Protein AF-A0A2P8MBS1-F1 (afdb_monomer_lite)

Foldseek 3Di:
DPPPQPWWKKFFQDQAWDWDAFPVNPDIDIHHHGDIDTDGPNRVLRCLVPHCCVVVSRMDTPPPVVVCVSVPPPPDVPVPQDLVNLVVLQVDDLVSVCVVLVPHPDLVVLVVNLVSCLVCVVVHDPSSLVVSCVSNVHDSVVSVVSVVVVVVPPPD

Secondary structure (DSSP, 8-state):
------EEEEEE-SSS-EEEE-TTSS-EEEEPTT-EEEEEHHHHHHHHHH-TTTTTTSEEE--HHHHHHHH-S-SS------HHHHHHHHHS-HHHHHHHHHT---HHHHHHHHHHHHHTGGGS-HHHHHHHHHHHT--THHHHHHHHHHTTSS--

pLDDT: mean 75.85, std 15.45, range [35.06, 94.12]

Radius of gyration: 23.68 Å; chains: 1; bounding box: 51×34×67 Å

Structure (mmCIF, N/CA/C/O backbone):
data_AF-A0A2P8MBS1-F1
#
_entry.id   AF-A0A2P8MBS1-F1
#
loop_
_atom_site.group_PDB
_atom_site.id
_atom_site.type_symbol
_atom_site.label_atom_id
_atom_site.label_alt_id
_atom_site.label_comp_id
_atom_site.label_asym_id
_atom_site.label_entity_id
_atom_site.label_seq_id
_atom_site.pdbx_PDB_ins_code
_atom_site.Cartn_x
_atom_site.Cartn_y
_atom_site.Cartn_z
_atom_site.occupancy
_atom_site.B_iso_or_equiv
_atom_site.auth_seq_id
_atom_site.auth_comp_id
_atom_site.auth_asym_id
_atom_site.auth_atom_id
_atom_site.pdbx_PDB_model_num
ATOM 1 N N . MET A 1 1 ? 33.244 -19.657 -18.599 1.00 39.38 1 MET A N 1
ATOM 2 C CA . MET A 1 1 ? 32.118 -19.672 -17.643 1.00 39.38 1 MET A CA 1
ATOM 3 C C . MET A 1 1 ? 30.944 -19.020 -18.346 1.00 39.38 1 MET A C 1
ATOM 5 O O . MET A 1 1 ? 31.062 -17.864 -18.725 1.00 39.38 1 MET A O 1
ATOM 9 N N . ALA A 1 2 ? 29.898 -19.783 -18.667 1.00 37.59 2 ALA A N 1
ATOM 10 C CA . ALA A 1 2 ? 28.723 -19.241 -19.339 1.00 37.59 2 ALA A CA 1
ATOM 11 C C . ALA A 1 2 ? 27.976 -18.364 -18.331 1.00 37.59 2 ALA A C 1
ATOM 13 O O . ALA A 1 2 ? 27.306 -18.884 -17.444 1.00 37.59 2 ALA A O 1
ATOM 14 N N . ASN A 1 3 ? 28.163 -17.048 -18.423 1.00 41.75 3 ASN A N 1
ATOM 15 C CA . ASN A 1 3 ? 27.358 -16.101 -17.674 1.00 41.75 3 ASN A CA 1
ATOM 16 C C . ASN A 1 3 ? 25.963 -16.174 -18.301 1.00 41.75 3 ASN A C 1
ATOM 18 O O . ASN A 1 3 ? 25.720 -15.612 -19.368 1.00 41.75 3 ASN A O 1
ATOM 22 N N . THR A 1 4 ? 25.080 -16.996 -17.737 1.00 49.28 4 THR A N 1
ATOM 23 C CA . THR A 1 4 ? 23.660 -17.008 -18.087 1.00 49.28 4 THR A CA 1
ATOM 24 C C . THR A 1 4 ? 23.106 -15.647 -17.704 1.00 49.28 4 THR A C 1
ATOM 26 O O . THR A 1 4 ? 22.669 -15.451 -16.576 1.00 49.28 4 THR A O 1
ATOM 29 N N . GLU A 1 5 ? 23.200 -14.690 -18.630 1.00 59.28 5 GLU A N 1
ATOM 30 C CA . GLU A 1 5 ? 22.627 -13.357 -18.485 1.00 59.28 5 GLU A CA 1
ATOM 31 C C . GLU A 1 5 ? 21.145 -13.532 -18.151 1.00 59.28 5 GLU A C 1
ATOM 33 O O . GLU A 1 5 ? 20.353 -13.994 -18.983 1.00 59.28 5 GLU A O 1
ATOM 38 N N . LYS A 1 6 ? 20.780 -13.234 -16.902 1.00 69.25 6 LYS A N 1
ATOM 39 C CA . LYS A 1 6 ? 19.407 -13.351 -16.431 1.00 69.25 6 LYS A CA 1
ATOM 40 C C . LYS A 1 6 ? 18.582 -12.322 -17.202 1.00 69.25 6 LYS A C 1
ATOM 42 O O . LYS A 1 6 ? 18.746 -11.115 -17.049 1.00 69.25 6 LYS A O 1
ATOM 47 N N . LYS A 1 7 ? 17.741 -12.814 -18.111 1.00 79.69 7 LYS A N 1
ATOM 48 C CA . LYS A 1 7 ? 16.869 -11.982 -18.941 1.00 79.69 7 LYS A CA 1
ATOM 49 C C . LYS A 1 7 ? 15.576 -11.705 -18.187 1.00 79.69 7 LYS A C 1
ATOM 51 O O . LYS A 1 7 ? 14.778 -12.615 -17.972 1.00 79.69 7 LYS A O 1
ATOM 56 N N . ILE A 1 8 ? 15.361 -10.448 -17.828 1.00 83.31 8 ILE A N 1
ATOM 57 C CA . ILE A 1 8 ? 14.211 -9.986 -17.055 1.00 83.31 8 ILE A CA 1
ATOM 58 C C . ILE A 1 8 ? 13.108 -9.571 -18.021 1.00 83.31 8 ILE A C 1
ATOM 60 O O . ILE A 1 8 ? 13.346 -8.849 -18.988 1.00 83.31 8 ILE A O 1
ATOM 64 N N . LYS A 1 9 ? 11.886 -10.050 -17.789 1.00 85.44 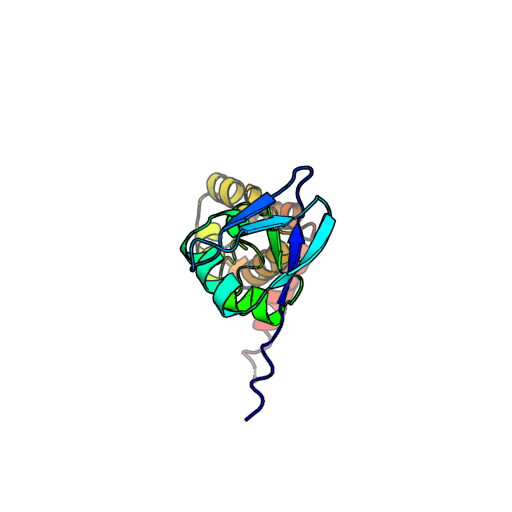9 LYS A N 1
ATOM 65 C CA . LYS A 1 9 ? 10.735 -9.715 -18.631 1.00 85.44 9 LYS A CA 1
ATOM 66 C C . LYS A 1 9 ? 10.098 -8.412 -18.161 1.00 85.44 9 LYS A C 1
ATOM 68 O O . LYS A 1 9 ? 9.726 -8.287 -16.997 1.00 85.44 9 LYS A O 1
ATOM 73 N N . VAL A 1 10 ? 9.918 -7.488 -19.092 1.00 85.31 10 VAL A N 1
ATOM 74 C CA . VAL A 1 10 ? 9.295 -6.182 -18.887 1.00 85.31 10 VAL A CA 1
ATOM 75 C C . VAL A 1 10 ? 8.146 -6.024 -19.874 1.00 85.31 10 VAL A C 1
ATOM 77 O O . VAL A 1 10 ? 8.263 -6.415 -21.031 1.00 85.31 10 VAL A O 1
ATOM 80 N N . LYS A 1 11 ? 7.025 -5.468 -19.430 1.00 85.38 11 LYS A N 1
ATOM 81 C CA . LYS A 1 11 ? 5.827 -5.225 -20.229 1.00 85.38 11 LYS A CA 1
ATOM 82 C C . LYS A 1 11 ? 5.572 -3.727 -20.336 1.00 85.38 11 LYS A C 1
ATOM 84 O O . LYS A 1 11 ? 5.664 -3.024 -19.340 1.00 85.38 11 LYS A O 1
ATOM 89 N N . ASN A 1 12 ? 5.197 -3.238 -21.513 1.00 86.38 12 ASN A N 1
ATOM 90 C CA . ASN A 1 12 ? 4.624 -1.896 -21.617 1.00 86.38 12 ASN A CA 1
ATOM 91 C C . ASN A 1 12 ? 3.147 -1.927 -21.204 1.00 86.38 12 ASN A C 1
ATOM 93 O O . ASN A 1 12 ? 2.328 -2.570 -21.865 1.00 86.38 12 ASN A O 1
ATOM 97 N N . SER A 1 13 ? 2.817 -1.233 -20.117 1.00 81.62 13 SER A N 1
ATOM 98 C CA . SER A 1 13 ? 1.461 -1.184 -19.552 1.00 81.62 13 SER A CA 1
ATOM 99 C C . SER A 1 13 ? 0.674 0.055 -20.003 1.00 81.62 13 SER A C 1
ATOM 101 O O . SER A 1 13 ? -0.487 0.225 -19.633 1.00 81.62 13 SER A O 1
ATOM 103 N N . THR A 1 14 ? 1.264 0.907 -20.846 1.00 78.38 14 THR A N 1
ATOM 104 C CA . THR A 1 14 ? 0.603 2.086 -21.420 1.00 78.38 14 THR A CA 1
ATOM 105 C C . THR A 1 14 ? -0.077 1.789 -22.756 1.00 78.38 14 THR A C 1
ATOM 107 O O . THR A 1 14 ? 0.151 0.759 -23.390 1.00 78.38 14 THR A O 1
ATOM 110 N N . LYS A 1 15 ? -0.912 2.732 -23.211 1.00 80.75 15 LYS A N 1
ATOM 111 C CA . LYS A 1 15 ? -1.552 2.712 -24.538 1.00 80.75 15 LYS A CA 1
ATOM 112 C C . LYS A 1 15 ? -0.661 3.275 -25.653 1.00 80.75 15 LYS A C 1
ATOM 114 O O . LYS A 1 15 ? -1.092 3.297 -26.802 1.00 80.75 15 LYS A O 1
ATOM 119 N N . HIS A 1 16 ? 0.547 3.731 -25.324 1.00 83.06 16 HIS A N 1
ATOM 120 C CA . HIS A 1 16 ? 1.470 4.359 -26.264 1.00 83.06 16 HIS A CA 1
ATOM 121 C C . HIS A 1 16 ? 2.790 3.595 -26.344 1.00 83.06 16 HIS A C 1
ATOM 123 O O . HIS A 1 16 ? 3.147 2.823 -25.459 1.00 83.06 16 HIS A O 1
ATOM 129 N N . ASP A 1 17 ? 3.507 3.809 -27.435 1.00 81.81 17 ASP A N 1
ATOM 130 C CA . ASP A 1 17 ? 4.847 3.281 -27.653 1.00 81.81 17 ASP A CA 1
ATOM 131 C C . ASP A 1 17 ? 5.839 3.909 -26.659 1.00 81.81 17 ASP A C 1
ATOM 133 O O . ASP A 1 17 ? 5.877 5.131 -26.498 1.00 81.81 17 ASP A O 1
ATOM 137 N N . VAL A 1 18 ? 6.638 3.080 -25.981 1.00 82.44 18 VAL A N 1
ATOM 138 C CA . VAL A 1 18 ? 7.663 3.539 -25.032 1.00 82.44 18 VAL A CA 1
ATOM 139 C C . VAL A 1 18 ? 9.042 3.357 -25.653 1.00 82.44 18 VAL A C 1
ATOM 141 O O . VAL A 1 18 ? 9.524 2.235 -25.819 1.00 82.44 18 VAL A O 1
ATOM 144 N N . GLY A 1 19 ? 9.687 4.481 -25.967 1.00 84.56 19 GLY A N 1
ATOM 145 C CA . GLY A 1 19 ? 11.066 4.522 -26.436 1.00 84.56 19 GLY A CA 1
ATOM 146 C C . GLY A 1 19 ? 12.064 4.428 -25.283 1.00 84.56 19 GLY A C 1
ATOM 147 O O . GLY A 1 19 ? 12.023 5.219 -24.346 1.00 84.56 19 GLY A O 1
ATOM 148 N N . ILE A 1 20 ? 12.990 3.484 -25.386 1.00 83.62 20 ILE A N 1
ATOM 149 C CA . ILE A 1 20 ? 14.063 3.213 -24.435 1.00 83.62 20 ILE A CA 1
ATOM 150 C C . ILE A 1 20 ? 15.398 3.469 -25.130 1.00 83.62 20 ILE A C 1
ATOM 152 O O . ILE A 1 20 ? 15.615 3.006 -26.252 1.00 83.62 20 ILE A O 1
ATOM 156 N N . LYS A 1 21 ? 16.306 4.176 -24.455 1.00 82.81 21 LYS A N 1
ATOM 157 C CA . LYS A 1 21 ? 17.716 4.291 -24.844 1.00 82.81 21 LYS A CA 1
ATOM 158 C C . LYS A 1 21 ? 18.574 3.626 -23.776 1.00 82.81 21 LYS A C 1
ATOM 160 O O . LYS A 1 21 ? 18.371 3.888 -22.595 1.00 82.81 21 LYS A O 1
ATOM 165 N N . PHE A 1 22 ? 19.495 2.769 -24.195 1.00 82.62 22 PHE A N 1
ATOM 166 C CA . PHE A 1 22 ? 20.372 2.035 -23.284 1.00 82.62 22 PHE A CA 1
ATOM 167 C C . PHE A 1 22 ? 21.665 2.809 -23.001 1.00 82.62 22 PHE A C 1
ATOM 169 O O . PHE A 1 22 ? 21.953 3.811 -23.657 1.00 82.62 22 PHE A O 1
ATOM 176 N N . LEU A 1 23 ? 22.439 2.327 -22.021 1.00 76.69 23 LEU A N 1
ATOM 177 C CA . LEU A 1 23 ? 23.652 2.975 -21.501 1.00 76.69 23 LEU A CA 1
ATOM 178 C C . LEU A 1 23 ? 24.688 3.310 -22.579 1.00 76.69 23 LEU A C 1
ATOM 180 O O . LEU A 1 23 ? 25.364 4.329 -22.488 1.00 76.69 23 LEU A O 1
ATOM 184 N N . ASP A 1 24 ? 24.804 2.474 -23.609 1.00 75.75 24 ASP A N 1
ATOM 185 C CA . ASP A 1 24 ? 25.752 2.702 -24.702 1.00 75.75 24 ASP A CA 1
ATOM 186 C C . ASP A 1 24 ? 25.369 3.882 -25.610 1.00 75.75 24 ASP A C 1
ATOM 188 O O . ASP A 1 24 ? 26.152 4.263 -26.477 1.00 75.75 24 ASP A O 1
ATOM 192 N N . GLY A 1 25 ? 24.170 4.452 -25.441 1.00 67.44 25 GLY A N 1
ATOM 193 C CA . GLY A 1 25 ? 23.645 5.566 -26.228 1.00 67.44 25 GLY A CA 1
ATOM 194 C C . GLY A 1 25 ? 23.347 5.229 -27.694 1.00 67.44 25 GLY A C 1
ATOM 195 O O . GLY A 1 25 ? 22.782 6.061 -28.404 1.00 67.44 25 GLY A O 1
ATOM 196 N N . ILE A 1 26 ? 23.693 4.021 -28.144 1.00 75.12 26 ILE A N 1
ATOM 197 C CA . ILE A 1 26 ? 23.589 3.557 -29.531 1.00 75.12 26 ILE A CA 1
ATOM 198 C C . ILE A 1 26 ? 22.392 2.619 -29.669 1.00 75.12 26 ILE A C 1
ATOM 200 O O . ILE A 1 26 ? 21.623 2.716 -30.629 1.00 75.12 26 ILE A O 1
ATOM 204 N N . ARG A 1 27 ? 22.194 1.721 -28.699 1.00 79.75 27 ARG A N 1
ATOM 205 C CA . ARG A 1 27 ? 21.031 0.845 -28.667 1.00 79.75 27 ARG A CA 1
ATOM 206 C C . ARG A 1 27 ? 19.821 1.659 -28.222 1.00 79.75 27 ARG A C 1
ATOM 208 O O . ARG A 1 27 ? 19.792 2.285 -27.161 1.00 79.75 27 ARG A O 1
ATOM 215 N N . SER A 1 28 ? 18.779 1.601 -29.038 1.00 81.94 28 SER A N 1
ATOM 216 C CA . SER A 1 28 ? 17.452 2.086 -28.686 1.00 81.94 28 SER A CA 1
ATOM 217 C C . SER A 1 28 ? 16.412 1.050 -29.075 1.00 81.94 28 SER A C 1
ATOM 219 O O . SER A 1 28 ? 16.610 0.250 -29.990 1.00 81.94 28 SER A O 1
ATOM 221 N N . MET A 1 29 ? 15.315 1.031 -28.335 1.00 83.75 29 MET A N 1
ATOM 222 C CA . MET A 1 29 ? 14.227 0.094 -28.548 1.00 83.75 29 ME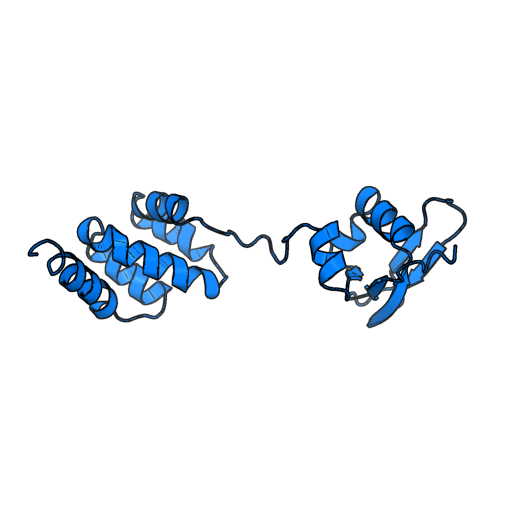T A CA 1
ATOM 223 C C . MET A 1 29 ? 12.909 0.799 -28.307 1.00 83.75 29 MET A C 1
ATOM 225 O O . MET A 1 29 ? 12.784 1.580 -27.373 1.00 83.75 29 MET A O 1
ATOM 229 N N . ASN A 1 30 ? 11.917 0.499 -29.134 1.00 85.00 30 ASN A N 1
ATOM 230 C CA . ASN A 1 30 ? 10.561 0.960 -28.909 1.00 85.00 30 ASN A CA 1
ATOM 231 C C . ASN A 1 30 ? 9.681 -0.232 -28.522 1.00 85.00 30 ASN A C 1
ATOM 233 O O . ASN A 1 30 ? 9.590 -1.208 -29.272 1.00 85.00 30 ASN A O 1
ATOM 237 N N . ILE A 1 31 ? 9.068 -0.170 -27.342 1.00 84.75 31 ILE A N 1
ATOM 238 C CA . ILE A 1 31 ? 8.187 -1.218 -26.832 1.00 84.75 31 ILE A CA 1
ATOM 239 C C . ILE A 1 31 ? 6.743 -0.803 -27.085 1.00 84.75 31 ILE A C 1
ATOM 241 O O . ILE A 1 31 ? 6.257 0.171 -26.511 1.00 84.75 31 ILE A O 1
ATOM 245 N N . LYS A 1 32 ? 6.039 -1.577 -27.910 1.00 85.19 32 LYS A N 1
ATOM 246 C CA . LYS A 1 32 ? 4.618 -1.357 -28.201 1.00 85.19 32 LYS A CA 1
ATOM 247 C C . LYS A 1 32 ? 3.725 -1.644 -26.982 1.00 85.19 32 LYS A C 1
ATOM 249 O O . LYS A 1 32 ? 4.099 -2.470 -26.146 1.00 85.19 32 LYS A O 1
ATOM 254 N N . PRO A 1 33 ? 2.528 -1.041 -26.902 1.00 84.12 33 PRO A N 1
ATOM 255 C CA . PRO A 1 33 ? 1.532 -1.319 -25.868 1.00 84.12 33 PRO A CA 1
ATOM 256 C C . PRO A 1 33 ? 1.284 -2.813 -25.653 1.00 84.12 33 PRO A C 1
ATOM 258 O O . PRO A 1 33 ? 1.100 -3.561 -26.612 1.00 84.12 33 PRO A O 1
ATOM 261 N N . ASN A 1 34 ? 1.238 -3.245 -24.391 1.00 79.75 34 ASN A N 1
ATOM 262 C CA . ASN A 1 34 ? 1.013 -4.629 -23.957 1.00 79.75 34 ASN A CA 1
ATOM 263 C C . ASN A 1 34 ? 2.022 -5.674 -24.459 1.00 79.75 34 ASN A C 1
ATOM 265 O O . ASN A 1 34 ? 1.812 -6.868 -24.237 1.00 79.75 34 ASN A O 1
ATOM 269 N N . VAL A 1 35 ? 3.125 -5.260 -25.084 1.00 83.06 35 VAL A N 1
ATOM 270 C CA . VAL A 1 35 ? 4.184 -6.178 -25.507 1.00 83.06 35 VAL A CA 1
ATOM 271 C C . VAL A 1 35 ? 5.144 -6.435 -24.354 1.00 83.06 35 VAL A C 1
ATOM 273 O O . VAL A 1 35 ? 5.511 -5.524 -23.609 1.00 83.06 35 VAL A O 1
ATOM 276 N N . VAL A 1 36 ? 5.543 -7.699 -24.224 1.00 83.50 36 VAL A N 1
ATOM 277 C CA . VAL A 1 36 ? 6.560 -8.151 -23.276 1.00 83.50 36 VAL A CA 1
ATOM 278 C C . VAL A 1 36 ? 7.892 -8.275 -23.997 1.00 83.50 36 VAL A C 1
ATOM 280 O O . VAL A 1 36 ? 7.985 -8.916 -25.043 1.00 83.50 36 VAL A O 1
ATOM 283 N N . VAL A 1 37 ? 8.926 -7.690 -23.414 1.00 85.62 37 VAL A N 1
ATOM 284 C CA . VAL A 1 37 ? 10.294 -7.710 -23.913 1.00 85.62 37 VAL A CA 1
ATOM 285 C C . VAL A 1 37 ? 11.217 -8.210 -22.814 1.00 85.62 37 VAL A C 1
ATOM 287 O O . VAL A 1 37 ? 10.993 -7.968 -21.631 1.00 85.62 37 VAL A O 1
ATOM 290 N N . SER A 1 38 ? 12.262 -8.929 -23.204 1.00 84.44 38 SER A N 1
ATOM 291 C CA . SER A 1 38 ? 13.312 -9.362 -22.291 1.00 84.44 38 SER A CA 1
ATOM 292 C C . SER A 1 38 ? 14.487 -8.394 -22.330 1.00 84.44 38 SER A C 1
ATOM 294 O O . SER A 1 38 ? 15.090 -8.209 -23.386 1.00 84.44 38 SER A O 1
ATOM 296 N N . LEU A 1 39 ? 14.823 -7.821 -21.179 1.00 82.19 39 LEU A N 1
ATOM 297 C CA . LEU A 1 39 ? 15.977 -6.948 -20.982 1.00 82.19 39 LEU A CA 1
ATOM 298 C C . LEU A 1 39 ? 17.044 -7.653 -20.146 1.00 82.19 39 LEU A C 1
ATOM 300 O O . LEU A 1 39 ? 16.750 -8.604 -19.417 1.00 82.19 39 LEU A O 1
ATOM 304 N N . LYS A 1 40 ? 18.290 -7.200 -20.273 1.00 84.50 40 LYS A N 1
ATOM 305 C CA . LYS A 1 40 ? 19.360 -7.599 -19.359 1.00 84.50 40 LYS A CA 1
ATOM 306 C C . LYS A 1 40 ? 19.218 -6.837 -18.046 1.00 84.50 40 LYS A C 1
ATOM 308 O O . LYS A 1 40 ? 18.651 -5.750 -18.017 1.00 84.50 40 LYS A O 1
ATOM 313 N N . GLU A 1 41 ? 19.762 -7.409 -16.986 1.00 78.62 41 GLU A N 1
ATOM 314 C CA . GLU A 1 41 ? 19.794 -6.793 -15.660 1.00 78.62 41 GLU A CA 1
ATOM 315 C C . GLU A 1 41 ? 20.521 -5.442 -15.662 1.00 78.62 41 GLU A C 1
ATOM 317 O O . GLU A 1 41 ? 19.941 -4.445 -15.259 1.00 78.62 41 GLU A O 1
ATOM 322 N N . GLU A 1 42 ? 21.708 -5.372 -16.270 1.00 78.31 42 GLU A N 1
ATOM 323 C CA . GLU A 1 42 ? 22.482 -4.125 -16.403 1.00 78.31 42 GLU A CA 1
ATOM 324 C C . GLU A 1 42 ? 21.713 -3.025 -17.154 1.00 78.31 42 GLU A C 1
ATOM 326 O O . GLU A 1 42 ? 21.731 -1.852 -16.779 1.00 78.31 42 GLU A O 1
ATOM 331 N N . ASP A 1 43 ? 21.012 -3.417 -18.223 1.00 82.75 43 ASP A N 1
ATOM 332 C CA . ASP A 1 43 ? 20.180 -2.507 -19.006 1.00 82.75 43 ASP A CA 1
ATOM 333 C C . ASP A 1 43 ? 19.004 -1.992 -18.149 1.00 82.75 43 ASP A C 1
ATOM 335 O O . ASP A 1 43 ? 18.599 -0.841 -18.279 1.00 82.75 43 ASP A O 1
ATOM 339 N N . LEU A 1 44 ? 18.463 -2.821 -17.255 1.00 79.44 44 LEU A N 1
ATOM 340 C CA . LEU A 1 44 ? 17.344 -2.481 -16.382 1.00 79.44 44 LEU A CA 1
ATOM 341 C C . LEU A 1 44 ? 17.761 -1.565 -15.221 1.00 79.44 44 LEU A C 1
ATOM 343 O O . LEU A 1 44 ? 17.067 -0.583 -14.960 1.00 79.44 44 LEU A O 1
ATOM 347 N N . ASP A 1 45 ? 18.907 -1.830 -14.593 1.00 78.12 45 ASP A N 1
ATOM 348 C CA . ASP A 1 45 ? 19.478 -0.990 -13.533 1.00 78.12 45 ASP A CA 1
ATOM 349 C C . ASP A 1 45 ? 19.790 0.415 -14.052 1.00 78.12 45 ASP A C 1
ATOM 351 O O . ASP A 1 45 ? 19.433 1.418 -13.429 1.00 78.12 45 ASP A O 1
ATOM 355 N N . TYR A 1 46 ? 20.385 0.497 -15.246 1.00 80.81 46 TYR A N 1
ATOM 356 C CA . TYR A 1 46 ? 20.626 1.771 -15.915 1.00 80.81 46 TYR A CA 1
ATOM 357 C C . TYR A 1 46 ? 19.325 2.537 -16.166 1.00 80.81 46 TYR A C 1
ATOM 359 O O . TYR A 1 46 ? 19.230 3.731 -15.876 1.00 80.81 46 TYR A O 1
ATOM 367 N N . LEU A 1 47 ? 18.307 1.860 -16.700 1.00 78.12 47 LEU A N 1
ATOM 368 C CA . LEU A 1 47 ? 17.031 2.502 -16.991 1.00 78.12 47 LEU A CA 1
ATOM 369 C C . LEU A 1 47 ? 16.306 2.956 -15.727 1.00 78.12 47 LEU A C 1
ATOM 371 O O . LEU A 1 47 ? 15.664 4.000 -15.770 1.00 78.12 47 LEU A O 1
ATOM 375 N N . ASN A 1 48 ? 16.426 2.226 -14.619 1.00 75.56 48 ASN A N 1
ATOM 376 C CA . ASN A 1 48 ? 15.904 2.661 -13.327 1.00 75.56 48 ASN A CA 1
ATOM 377 C C . ASN A 1 48 ? 16.638 3.908 -12.804 1.00 75.56 48 ASN A C 1
ATOM 379 O O . ASN A 1 48 ? 16.007 4.833 -12.302 1.00 75.56 48 ASN A O 1
ATOM 383 N N . ALA A 1 49 ? 17.964 3.966 -12.965 1.00 73.69 49 ALA A N 1
ATOM 384 C CA . ALA A 1 49 ? 18.774 5.096 -12.513 1.00 73.69 49 ALA A CA 1
ATOM 385 C C . ALA A 1 49 ? 18.557 6.373 -13.345 1.00 73.69 49 ALA A C 1
ATOM 387 O O . ALA A 1 49 ? 18.598 7.480 -12.810 1.00 73.69 49 ALA A O 1
ATOM 388 N N . VAL A 1 50 ? 18.351 6.234 -14.657 1.00 70.06 50 VAL A N 1
ATOM 389 C CA . VAL A 1 50 ? 18.315 7.370 -15.597 1.00 70.06 50 VAL A CA 1
ATOM 390 C C . VAL A 1 50 ? 16.895 7.765 -15.998 1.00 70.06 50 VAL A C 1
ATOM 392 O O . VAL A 1 50 ? 16.675 8.886 -16.460 1.00 70.06 50 VAL A O 1
ATOM 395 N N . SER A 1 51 ? 15.912 6.878 -15.836 1.00 68.25 51 SER A N 1
ATOM 396 C CA . SER A 1 51 ? 14.570 7.091 -16.362 1.00 68.25 51 SER A CA 1
ATOM 397 C C . SER A 1 51 ? 13.468 6.822 -15.345 1.00 68.25 51 SER A C 1
ATOM 399 O O . SER A 1 51 ? 13.436 5.816 -14.645 1.00 68.25 51 SER A O 1
ATOM 401 N N . THR A 1 52 ? 12.465 7.697 -15.340 1.00 66.38 52 THR A N 1
ATOM 402 C CA . THR A 1 52 ? 11.249 7.540 -14.536 1.00 66.38 52 THR A CA 1
ATOM 403 C C . THR A 1 52 ? 10.197 6.657 -15.213 1.00 66.38 52 THR A C 1
ATOM 405 O O . THR A 1 52 ? 9.091 6.537 -14.697 1.00 66.38 52 THR A O 1
ATOM 408 N N . ILE A 1 53 ? 10.503 6.006 -16.345 1.00 68.38 53 ILE A N 1
ATOM 409 C CA . ILE A 1 53 ? 9.560 5.129 -17.076 1.00 68.38 53 ILE A CA 1
ATOM 410 C C . ILE A 1 53 ? 9.008 3.986 -16.216 1.00 68.38 53 ILE A C 1
ATOM 412 O O . ILE A 1 53 ? 7.873 3.551 -16.409 1.00 68.38 53 ILE A O 1
ATOM 416 N N . PHE A 1 54 ? 9.796 3.528 -15.249 1.00 64.75 54 PHE A N 1
ATOM 417 C CA . PHE A 1 54 ? 9.431 2.492 -14.293 1.00 64.75 54 PHE A CA 1
ATOM 418 C C . PHE A 1 54 ? 8.614 3.048 -13.114 1.00 64.75 54 PHE A C 1
ATOM 420 O O . PHE A 1 54 ? 7.604 2.461 -12.730 1.00 64.75 54 PHE A O 1
ATOM 427 N N . LEU A 1 55 ? 8.968 4.237 -12.614 1.00 62.44 55 LEU A N 1
ATOM 428 C CA . LEU A 1 55 ? 8.219 4.957 -11.571 1.00 62.44 55 LEU A CA 1
ATOM 429 C C . LEU A 1 55 ? 6.844 5.443 -12.061 1.00 62.44 55 LEU A C 1
ATOM 431 O O . LEU A 1 55 ? 5.856 5.378 -11.335 1.00 62.44 55 LEU A O 1
ATOM 435 N N . GLY A 1 56 ? 6.758 5.877 -13.319 1.00 62.78 56 GLY A N 1
ATOM 436 C CA . GLY A 1 56 ? 5.527 6.327 -13.972 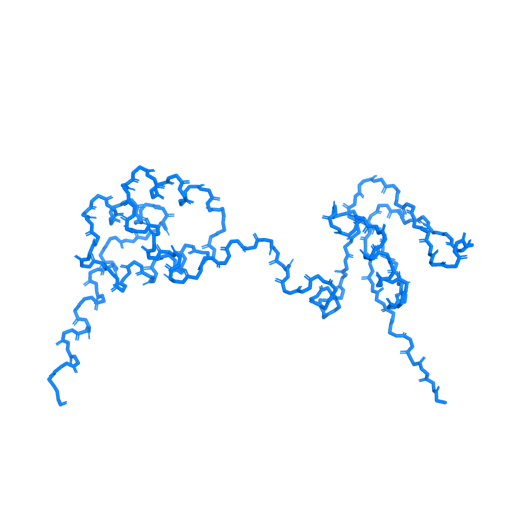1.00 62.78 56 GLY A CA 1
ATOM 437 C C . GLY A 1 56 ? 4.583 5.197 -14.393 1.00 62.78 56 GLY A C 1
ATOM 438 O O . GLY A 1 56 ? 3.578 5.470 -15.044 1.00 62.78 56 GLY A O 1
ATOM 439 N N . LYS A 1 57 ? 4.896 3.936 -14.047 1.00 66.25 57 LYS A N 1
ATOM 440 C CA . LYS A 1 57 ? 4.161 2.723 -14.458 1.00 66.25 57 LYS A CA 1
ATOM 441 C C . LYS A 1 57 ? 4.054 2.547 -15.977 1.00 66.25 57 LYS A C 1
ATOM 443 O O . LYS A 1 57 ? 3.161 1.847 -16.456 1.00 66.25 57 LYS A O 1
ATOM 448 N N . SER A 1 58 ? 4.957 3.163 -16.743 1.00 75.50 58 SER A N 1
ATOM 449 C CA . SER A 1 58 ? 4.949 3.014 -18.196 1.00 75.50 58 SER A CA 1
ATOM 450 C C . SER A 1 58 ? 5.438 1.630 -18.609 1.00 75.50 58 SER A C 1
ATOM 452 O O . SER A 1 58 ? 4.876 0.990 -19.500 1.00 75.50 58 SER A O 1
ATOM 454 N N . LEU A 1 59 ? 6.461 1.147 -17.907 1.00 77.88 59 LEU A N 1
ATOM 455 C CA . LEU A 1 59 ? 6.980 -0.204 -18.028 1.00 77.88 59 LEU A CA 1
ATOM 456 C C . LEU A 1 59 ? 6.820 -0.950 -16.705 1.00 77.88 59 LEU A C 1
ATOM 458 O O . LEU A 1 59 ? 7.099 -0.418 -15.634 1.00 77.88 59 LEU A O 1
ATOM 462 N N . GLU A 1 60 ? 6.393 -2.201 -16.797 1.00 78.31 60 GLU A N 1
ATOM 463 C CA . GLU A 1 60 ? 6.136 -3.087 -15.672 1.00 78.31 60 GLU A CA 1
ATOM 464 C C . GLU A 1 60 ? 7.067 -4.298 -15.729 1.00 78.31 60 GLU A C 1
ATOM 466 O O . GLU A 1 60 ? 7.093 -5.034 -16.714 1.00 78.31 60 GLU A O 1
ATOM 471 N N . ILE A 1 61 ? 7.825 -4.531 -14.660 1.00 81.25 61 ILE A N 1
ATOM 472 C CA . ILE A 1 61 ? 8.654 -5.730 -14.517 1.00 81.25 61 ILE A CA 1
ATOM 473 C C . ILE A 1 61 ? 7.744 -6.905 -14.134 1.00 81.25 61 ILE A C 1
ATOM 475 O O . ILE A 1 61 ? 7.035 -6.844 -13.131 1.00 81.25 61 ILE A O 1
ATOM 479 N N . LEU A 1 62 ? 7.766 -7.976 -14.932 1.00 78.75 62 LEU A N 1
ATOM 480 C CA . LEU A 1 62 ? 6.966 -9.185 -14.690 1.00 78.75 62 LEU A CA 1
ATOM 481 C C . LEU A 1 62 ? 7.648 -10.168 -13.731 1.00 78.75 62 LEU A C 1
ATOM 483 O O . LEU A 1 62 ? 6.979 -11.003 -13.126 1.00 78.75 62 LEU A O 1
ATOM 487 N N . ASP A 1 63 ? 8.973 -10.093 -13.624 1.00 76.38 63 ASP A N 1
ATOM 488 C CA . ASP A 1 63 ? 9.749 -10.886 -12.676 1.00 76.38 63 ASP A CA 1
ATOM 489 C C . ASP A 1 63 ? 9.617 -10.274 -11.274 1.00 76.38 63 ASP A C 1
ATOM 491 O O . ASP A 1 63 ? 10.110 -9.174 -11.019 1.00 76.38 63 ASP A O 1
ATOM 495 N N . LYS A 1 64 ? 8.900 -10.966 -10.382 1.00 65.50 64 LYS A N 1
ATOM 496 C CA . LYS A 1 64 ? 8.606 -10.481 -9.027 1.00 65.50 64 LYS A CA 1
ATOM 497 C C . LYS A 1 64 ? 9.874 -10.299 -8.197 1.00 65.50 64 LYS A C 1
ATOM 499 O O . LYS A 1 64 ? 9.975 -9.305 -7.488 1.00 65.50 64 LYS A O 1
ATOM 504 N N . ASP A 1 65 ? 10.843 -11.201 -8.337 1.00 67.69 65 ASP A N 1
ATOM 505 C CA . ASP A 1 65 ? 12.080 -11.159 -7.554 1.00 67.69 65 ASP A CA 1
ATOM 506 C C . ASP A 1 65 ? 12.888 -9.911 -7.921 1.00 67.69 65 ASP A C 1
ATOM 508 O O . ASP A 1 65 ? 13.330 -9.162 -7.054 1.00 67.69 65 ASP A O 1
ATOM 512 N N . LYS A 1 66 ? 12.999 -9.626 -9.225 1.00 70.00 66 LYS A N 1
ATOM 513 C CA . LYS A 1 66 ? 13.714 -8.441 -9.717 1.00 70.00 66 LYS A CA 1
ATOM 514 C C . LYS A 1 66 ? 12.948 -7.144 -9.522 1.00 70.00 66 LYS A C 1
ATOM 516 O O . LYS A 1 66 ? 13.558 -6.110 -9.276 1.00 70.00 66 LYS A O 1
ATOM 521 N N . LYS A 1 67 ? 11.617 -7.186 -9.580 1.00 64.94 67 LYS A N 1
ATOM 522 C CA . LYS A 1 67 ? 10.778 -6.049 -9.198 1.00 64.94 67 LYS A CA 1
ATOM 523 C C . LYS A 1 67 ? 11.058 -5.645 -7.746 1.00 64.94 67 LYS A C 1
ATOM 525 O O . LYS A 1 67 ? 11.287 -4.469 -7.491 1.00 64.94 67 LYS A O 1
ATOM 530 N N . ASN A 1 68 ? 11.106 -6.607 -6.830 1.00 61.75 68 ASN A N 1
ATOM 531 C CA . ASN A 1 68 ? 11.379 -6.341 -5.419 1.00 61.75 68 ASN A CA 1
ATOM 532 C C . ASN A 1 68 ? 12.826 -5.884 -5.171 1.00 61.75 68 ASN A C 1
ATOM 534 O O . ASN A 1 68 ? 13.081 -5.123 -4.249 1.00 61.75 68 ASN A O 1
ATOM 538 N N . GLU A 1 69 ? 13.782 -6.307 -5.994 1.00 67.62 69 GLU A N 1
ATOM 539 C CA . GLU A 1 69 ? 15.177 -5.865 -5.888 1.00 67.62 69 GLU A CA 1
ATOM 540 C C . GLU A 1 69 ? 15.376 -4.420 -6.379 1.00 67.62 69 GLU A C 1
ATOM 542 O O . GLU A 1 69 ? 16.026 -3.617 -5.716 1.00 67.62 69 GLU A O 1
ATOM 547 N N . ILE A 1 70 ? 14.772 -4.066 -7.518 1.00 63.19 70 ILE A N 1
ATOM 548 C CA . ILE A 1 70 ? 14.969 -2.767 -8.187 1.00 63.19 70 ILE A CA 1
ATOM 549 C C . ILE A 1 70 ? 14.148 -1.659 -7.540 1.00 63.19 70 ILE A C 1
ATOM 551 O O . ILE A 1 70 ? 14.595 -0.515 -7.447 1.00 63.19 70 ILE A O 1
ATOM 555 N N . PHE A 1 71 ? 12.936 -1.987 -7.101 1.00 60.50 71 PHE A N 1
ATOM 556 C CA . PHE A 1 71 ? 12.074 -1.031 -6.428 1.00 60.50 71 PHE A CA 1
ATOM 557 C C . PHE A 1 71 ? 12.180 -1.127 -4.902 1.00 60.50 71 PHE A C 1
ATOM 559 O O . PHE A 1 71 ? 11.561 -0.311 -4.230 1.00 60.50 71 PHE A O 1
ATOM 566 N N . GLY A 1 72 ? 12.931 -2.075 -4.325 1.00 52.31 72 GLY A N 1
ATOM 567 C CA . GLY A 1 72 ? 12.694 -2.508 -2.942 1.00 52.31 72 GLY A CA 1
ATOM 568 C C . GLY A 1 72 ? 11.319 -3.184 -2.832 1.00 52.31 72 GLY A C 1
ATOM 569 O O . GLY A 1 72 ? 10.607 -3.304 -3.832 1.00 52.31 72 GLY A O 1
ATOM 570 N N . ASP A 1 73 ? 10.875 -3.566 -1.635 1.00 42.72 73 ASP A N 1
ATOM 571 C CA . ASP A 1 73 ? 9.483 -3.980 -1.353 1.00 42.72 73 ASP A CA 1
ATOM 572 C C . ASP A 1 73 ? 8.447 -2.842 -1.589 1.00 42.72 73 ASP A C 1
ATOM 574 O O . ASP A 1 73 ? 7.454 -2.707 -0.884 1.00 42.72 73 ASP A O 1
ATOM 578 N N . ASN A 1 74 ? 8.620 -2.010 -2.619 1.00 42.66 74 ASN A N 1
ATOM 579 C CA . ASN A 1 74 ? 7.665 -1.017 -3.093 1.00 42.66 74 ASN A CA 1
ATOM 580 C C . ASN A 1 74 ? 6.635 -1.642 -4.048 1.00 42.66 74 ASN A C 1
ATOM 582 O O . ASN A 1 74 ? 6.233 -1.051 -5.058 1.00 42.66 74 ASN A O 1
ATOM 586 N N . THR A 1 75 ? 6.113 -2.823 -3.709 1.00 44.31 75 THR A N 1
ATOM 587 C CA . THR A 1 75 ? 4.695 -3.052 -3.990 1.00 44.31 75 THR A CA 1
ATOM 588 C C . THR A 1 75 ? 3.916 -2.094 -3.104 1.00 44.31 75 THR A C 1
ATOM 590 O O . THR A 1 75 ? 3.627 -2.395 -1.950 1.00 44.31 75 THR A O 1
ATOM 593 N N . ASN A 1 76 ? 3.591 -0.949 -3.707 1.00 42.97 76 ASN A N 1
ATOM 594 C CA . ASN A 1 76 ? 2.889 0.196 -3.143 1.00 42.97 76 ASN A CA 1
ATOM 595 C C . ASN A 1 76 ? 3.821 1.104 -2.326 1.00 42.97 76 ASN A C 1
ATOM 597 O O . ASN A 1 76 ? 4.574 0.643 -1.477 1.00 42.97 76 ASN A O 1
ATOM 601 N N . GLN A 1 77 ? 3.643 2.420 -2.448 1.00 41.88 77 GLN A N 1
ATOM 602 C CA . GLN A 1 77 ? 3.536 3.203 -1.219 1.00 41.88 77 GLN A CA 1
ATOM 603 C C . GLN A 1 77 ? 2.338 2.623 -0.454 1.00 41.88 77 GLN A C 1
ATOM 605 O O . GLN A 1 77 ? 1.257 3.190 -0.475 1.00 41.88 77 GLN A O 1
ATOM 610 N N . LYS A 1 78 ? 2.506 1.441 0.149 1.00 46.91 78 LYS A N 1
ATOM 611 C CA . LYS A 1 78 ? 1.703 1.037 1.284 1.00 46.91 78 LYS A CA 1
ATOM 612 C C . LYS A 1 78 ? 2.069 2.119 2.278 1.00 46.91 78 LYS A C 1
ATOM 614 O O . LYS A 1 78 ? 3.244 2.219 2.643 1.00 46.91 78 LYS A O 1
ATOM 619 N N . MET A 1 79 ? 1.121 2.951 2.696 1.00 49.00 79 MET A N 1
ATOM 620 C CA . MET A 1 79 ? 1.257 3.555 4.016 1.00 49.00 79 MET A CA 1
ATOM 621 C C . MET A 1 79 ? 1.272 2.372 4.978 1.00 49.00 79 MET A C 1
ATOM 623 O O . MET A 1 79 ? 0.246 1.966 5.500 1.00 49.00 79 MET A O 1
ATOM 627 N N . SER A 1 80 ? 2.422 1.720 5.134 1.00 57.09 80 SER A N 1
ATOM 628 C CA . SER A 1 80 ? 2.586 0.634 6.076 1.00 57.09 80 SER A CA 1
ATOM 629 C C . SER A 1 80 ? 2.659 1.308 7.431 1.00 57.09 80 SER A C 1
ATOM 631 O O . SER A 1 80 ? 3.737 1.491 7.981 1.00 57.09 80 SER A O 1
ATOM 633 N N . LEU A 1 81 ? 1.503 1.766 7.910 1.00 70.31 81 LEU A N 1
ATOM 634 C CA . LEU A 1 81 ? 1.355 2.345 9.224 1.00 70.31 81 LEU A CA 1
ATOM 635 C C . LEU A 1 81 ? 1.721 1.244 10.202 1.00 70.31 81 LEU A C 1
ATOM 637 O O . LEU A 1 81 ? 1.016 0.242 10.350 1.00 70.31 81 LEU A O 1
ATOM 641 N N . SER A 1 82 ? 2.873 1.412 10.832 1.00 81.19 82 SER A N 1
ATOM 642 C CA . SER A 1 82 ? 3.271 0.560 11.935 1.00 81.19 82 SER A CA 1
ATOM 643 C C . SER A 1 82 ? 2.243 0.695 13.067 1.00 81.19 82 SER A C 1
ATOM 645 O O . SER A 1 82 ? 1.628 1.756 13.222 1.00 81.19 82 SER A O 1
ATOM 647 N N . PRO A 1 83 ? 2.078 -0.322 13.930 1.00 80.75 83 PRO A N 1
ATOM 648 C CA . PRO A 1 83 ? 1.210 -0.213 15.105 1.00 80.75 83 PRO A CA 1
ATOM 649 C C . PRO A 1 83 ? 1.517 1.021 15.971 1.00 80.75 83 PRO A C 1
ATOM 651 O O . PRO A 1 83 ? 0.622 1.597 16.583 1.00 80.75 83 PRO A O 1
ATOM 654 N N . VAL A 1 84 ? 2.776 1.475 15.988 1.00 81.38 84 VAL A N 1
ATOM 655 C CA . VAL A 1 84 ? 3.200 2.696 16.691 1.00 81.38 84 VAL A CA 1
ATOM 656 C C . VAL A 1 84 ? 2.593 3.954 16.063 1.00 81.38 84 VAL A C 1
ATOM 658 O O . VAL A 1 84 ? 2.145 4.843 16.783 1.00 81.38 84 VAL A O 1
ATOM 661 N N . GLU A 1 85 ? 2.557 4.050 14.736 1.00 84.62 85 GLU A N 1
ATOM 662 C CA . GLU A 1 85 ? 1.948 5.184 14.029 1.00 84.62 85 GLU A CA 1
ATOM 663 C C . GLU A 1 85 ? 0.424 5.169 14.146 1.00 84.62 85 GLU A C 1
ATOM 665 O O . GLU A 1 85 ? -0.181 6.215 14.371 1.00 84.62 85 GLU A O 1
ATOM 670 N N . ILE A 1 86 ? -0.193 3.986 14.102 1.00 89.62 86 ILE A N 1
ATOM 671 C CA . ILE A 1 86 ? -1.636 3.825 14.322 1.00 89.62 86 ILE A CA 1
ATOM 672 C C . ILE A 1 86 ? -2.022 4.289 15.734 1.00 89.62 86 ILE A C 1
ATOM 674 O O . ILE A 1 86 ? -2.992 5.028 15.894 1.00 89.62 86 ILE A O 1
ATOM 678 N N . LYS A 1 87 ? -1.233 3.939 16.760 1.00 90.25 87 LYS A N 1
ATOM 679 C CA . LYS A 1 87 ? -1.450 4.429 18.134 1.00 90.25 87 LYS A CA 1
ATOM 680 C C . LYS A 1 87 ? -1.375 5.955 18.210 1.00 90.25 87 LYS A C 1
ATOM 682 O O . LYS A 1 87 ? -2.252 6.571 18.804 1.00 90.25 87 LYS A O 1
ATOM 687 N N . LYS A 1 88 ? -0.414 6.580 17.519 1.00 90.62 88 LYS A N 1
ATOM 688 C CA . LYS A 1 88 ? -0.346 8.050 17.429 1.00 90.62 88 LYS A CA 1
ATOM 689 C C . LYS A 1 88 ? -1.594 8.653 16.782 1.00 90.62 88 LYS A C 1
ATOM 691 O O . LYS A 1 88 ? -2.056 9.687 17.245 1.00 90.62 88 LYS A O 1
ATOM 696 N N . ILE A 1 89 ? -2.147 8.019 15.744 1.00 90.94 89 ILE A N 1
ATOM 697 C CA . ILE A 1 89 ? -3.413 8.442 15.117 1.00 90.94 89 ILE A CA 1
ATOM 698 C C . ILE A 1 89 ? -4.568 8.341 16.124 1.00 90.94 89 ILE A C 1
ATOM 700 O O . ILE A 1 89 ? -5.406 9.239 16.207 1.00 90.94 89 ILE A O 1
ATOM 704 N N . PHE A 1 90 ? -4.595 7.286 16.939 1.00 93.25 90 PHE A N 1
ATOM 705 C CA . PHE A 1 90 ? -5.606 7.111 17.981 1.00 93.25 90 PHE A CA 1
ATOM 706 C C . PHE A 1 90 ? -5.505 8.124 19.120 1.00 93.25 90 PHE A C 1
ATOM 708 O O . PHE A 1 90 ? -6.539 8.444 19.708 1.00 93.25 90 PHE A O 1
ATOM 715 N N . ASP A 1 91 ? -4.327 8.680 19.393 1.00 92.06 91 ASP A N 1
ATOM 716 C CA . ASP A 1 91 ? -4.147 9.744 20.388 1.00 92.06 91 ASP A CA 1
ATOM 717 C C . ASP A 1 91 ? -4.664 11.112 19.904 1.00 92.06 91 ASP A C 1
ATOM 719 O O . ASP A 1 91 ? -4.929 12.002 20.715 1.00 92.06 91 ASP A O 1
ATOM 723 N N . MET A 1 92 ? -4.878 11.291 18.595 1.00 92.88 92 MET A N 1
ATOM 724 C CA . MET A 1 92 ? -5.373 12.550 18.027 1.00 92.88 92 MET A CA 1
ATOM 725 C C . MET A 1 92 ? -6.837 12.839 18.395 1.00 92.88 92 MET A C 1
ATOM 727 O O . MET A 1 92 ? -7.572 11.999 18.936 1.00 92.88 92 MET A O 1
ATOM 731 N N . SER A 1 93 ? -7.309 14.047 18.067 1.00 94.12 93 SER A N 1
ATOM 732 C CA . SER A 1 93 ? -8.737 14.364 18.144 1.00 94.12 93 SER A CA 1
ATOM 733 C C . SER A 1 93 ? -9.543 13.450 17.208 1.00 94.12 93 SER A C 1
ATOM 735 O O . SER A 1 93 ? -9.025 12.949 16.213 1.00 94.12 93 SER A O 1
ATOM 737 N N . LEU A 1 94 ? -10.833 13.227 17.492 1.00 91.94 94 LEU A N 1
ATOM 738 C CA . LEU A 1 94 ? -11.674 12.390 16.622 1.00 91.94 94 LEU A CA 1
ATOM 739 C C . LEU A 1 94 ? -11.709 12.921 15.179 1.00 91.94 94 LEU A C 1
ATOM 741 O O . LEU A 1 94 ? -11.755 12.130 14.245 1.00 91.94 94 LEU A O 1
ATOM 745 N N . THR A 1 95 ? -11.700 14.240 14.996 1.00 93.12 95 THR A N 1
ATOM 746 C CA . THR A 1 95 ? -11.734 14.866 13.669 1.00 93.12 95 THR A CA 1
ATOM 747 C C . THR A 1 95 ? -10.455 14.586 12.888 1.00 93.12 95 THR A C 1
ATOM 749 O O . THR A 1 95 ? -10.529 14.191 11.727 1.00 93.12 95 THR A O 1
ATOM 752 N N . ASP A 1 96 ? -9.298 14.730 13.533 1.00 92.06 96 ASP A N 1
ATOM 753 C CA . ASP A 1 96 ? -8.000 14.482 12.897 1.00 92.06 96 ASP A CA 1
ATOM 754 C C . ASP A 1 96 ? -7.802 12.991 12.621 1.00 92.06 96 ASP A C 1
ATOM 756 O O . ASP A 1 96 ? -7.394 12.613 11.529 1.00 92.06 96 ASP A O 1
ATOM 760 N N . MET A 1 97 ? -8.213 12.135 13.562 1.00 93.75 97 MET A N 1
ATOM 761 C CA . MET A 1 97 ? -8.194 10.683 13.397 1.00 93.75 97 MET A CA 1
ATOM 762 C C . MET A 1 97 ? -8.997 10.250 12.165 1.00 93.75 97 MET A C 1
ATOM 764 O O . MET A 1 97 ? -8.513 9.457 11.368 1.00 93.75 97 MET A O 1
ATOM 768 N N . LYS A 1 98 ? -10.210 10.790 11.977 1.00 92.31 98 LYS A N 1
ATOM 769 C CA . LYS A 1 98 ? -11.018 10.512 10.779 1.00 92.31 98 LYS A CA 1
ATOM 770 C C . LYS A 1 98 ? -10.313 10.958 9.509 1.00 92.31 98 LYS A C 1
ATOM 772 O O . LYS A 1 98 ? -10.283 10.212 8.547 1.00 92.31 98 LYS A O 1
ATOM 777 N N . LYS A 1 99 ? -9.726 12.154 9.518 1.00 90.38 99 LYS A N 1
ATOM 778 C CA . LYS A 1 99 ? -9.020 12.698 8.358 1.00 90.38 99 LYS A CA 1
ATOM 779 C C . LYS A 1 99 ? -7.838 11.817 7.946 1.00 90.38 99 LYS A C 1
ATOM 781 O O . LYS A 1 99 ? -7.668 11.570 6.758 1.00 90.38 99 LYS A O 1
ATOM 786 N N . GLU A 1 100 ? -7.050 11.342 8.908 1.00 88.06 100 GLU A N 1
ATOM 787 C CA . GLU A 1 100 ? -5.927 10.438 8.639 1.00 88.06 100 GLU A CA 1
ATOM 788 C C . GLU A 1 100 ? -6.410 9.068 8.151 1.00 88.06 100 GLU A C 1
ATOM 790 O O . GLU A 1 100 ? -5.893 8.552 7.164 1.00 88.06 100 GLU A O 1
ATOM 795 N N . LEU A 1 101 ? -7.438 8.498 8.789 1.00 88.62 101 LEU A N 1
ATOM 796 C CA . LEU A 1 101 ? -7.956 7.176 8.431 1.00 88.62 101 LEU A CA 1
ATOM 797 C C . LEU A 1 101 ? -8.726 7.174 7.102 1.00 88.62 101 LEU A C 1
ATOM 799 O O . LEU A 1 101 ? -8.570 6.240 6.324 1.00 88.62 101 LEU A O 1
ATOM 803 N N . ASP A 1 102 ? -9.485 8.222 6.780 1.00 86.62 102 ASP A N 1
ATOM 804 C CA . ASP A 1 102 ? -10.212 8.346 5.507 1.00 86.62 102 ASP A CA 1
ATOM 805 C C . ASP A 1 102 ? -9.259 8.462 4.296 1.00 86.62 102 ASP A C 1
ATOM 807 O O . ASP A 1 102 ? -9.654 8.152 3.171 1.00 86.62 102 ASP A O 1
ATOM 811 N N . ASN A 1 103 ? -7.996 8.858 4.509 1.00 82.56 103 ASN A N 1
ATOM 812 C CA . ASN A 1 103 ? -6.960 8.835 3.468 1.00 82.56 103 ASN A CA 1
ATOM 813 C C . ASN A 1 103 ? -6.417 7.419 3.193 1.00 82.56 103 ASN A C 1
ATOM 815 O O . ASN A 1 103 ? -5.732 7.211 2.188 1.00 82.56 103 ASN A O 1
ATOM 819 N N . ILE A 1 104 ? -6.712 6.441 4.056 1.00 83.31 104 ILE A N 1
ATOM 820 C CA . ILE A 1 104 ? -6.263 5.056 3.908 1.00 83.31 104 ILE A CA 1
ATOM 821 C C . ILE A 1 104 ? -7.232 4.315 2.990 1.00 83.31 104 ILE A C 1
ATOM 823 O O . ILE A 1 104 ? -8.375 4.026 3.342 1.00 83.31 104 ILE A O 1
ATOM 827 N N . THR A 1 105 ? -6.747 3.976 1.797 1.00 72.81 105 THR A N 1
ATOM 828 C CA . THR A 1 105 ? -7.542 3.288 0.767 1.00 72.81 105 THR A CA 1
ATOM 829 C C . THR A 1 105 ? -7.321 1.775 0.743 1.00 72.81 105 THR A C 1
ATOM 831 O O . THR A 1 105 ? -8.073 1.058 0.086 1.00 72.81 105 THR A O 1
ATOM 834 N N . GLU A 1 106 ? -6.320 1.266 1.466 1.00 77.38 106 GLU A N 1
ATOM 835 C CA . GLU A 1 106 ? -5.973 -0.154 1.457 1.00 77.38 106 GLU A CA 1
ATOM 836 C C . GLU A 1 106 ? -6.752 -0.947 2.516 1.00 77.38 106 GLU A C 1
ATOM 838 O O . GLU A 1 106 ? -6.541 -0.795 3.720 1.00 77.38 106 GLU A O 1
ATOM 843 N N . ASP A 1 107 ? -7.608 -1.871 2.069 1.00 75.38 107 ASP A N 1
ATOM 844 C CA . ASP A 1 107 ? -8.400 -2.729 2.963 1.00 75.38 107 ASP A CA 1
ATOM 845 C C . ASP A 1 107 ? -7.538 -3.623 3.872 1.00 75.38 107 ASP A C 1
ATOM 847 O O . ASP A 1 107 ? -7.946 -3.953 4.984 1.00 75.38 107 ASP A O 1
ATOM 851 N N . GLU A 1 108 ? -6.322 -3.979 3.448 1.00 71.38 108 GLU A N 1
ATOM 852 C CA . GLU A 1 108 ? -5.385 -4.761 4.266 1.00 71.38 108 GLU A CA 1
ATOM 853 C C . GLU A 1 108 ? -4.961 -4.013 5.540 1.00 71.38 108 GLU A C 1
ATOM 855 O O . GLU A 1 108 ? -4.776 -4.635 6.585 1.00 71.38 108 GLU A O 1
ATOM 860 N N . LEU A 1 109 ? -4.864 -2.678 5.496 1.00 82.50 109 LEU A N 1
ATOM 861 C CA . LEU A 1 109 ? -4.491 -1.877 6.665 1.00 82.50 109 LEU A CA 1
ATOM 862 C C . LEU A 1 109 ? -5.618 -1.791 7.689 1.00 82.50 109 LEU A C 1
ATOM 864 O O . LEU A 1 109 ? -5.342 -1.645 8.878 1.00 82.50 109 LEU A O 1
ATOM 868 N N . LYS A 1 110 ? -6.878 -1.965 7.269 1.00 86.56 110 LYS A N 1
ATOM 869 C CA . LYS A 1 110 ? -8.022 -2.021 8.192 1.00 86.56 110 LYS A CA 1
ATOM 870 C C . LYS A 1 110 ? -7.881 -3.167 9.192 1.00 86.56 110 LYS A C 1
ATOM 872 O O . LYS A 1 110 ? -8.302 -3.019 10.334 1.00 86.56 110 LYS A O 1
ATOM 877 N N . PHE A 1 111 ? -7.243 -4.278 8.808 1.00 84.12 111 PHE A N 1
ATOM 878 C CA . PHE A 1 111 ? -6.938 -5.370 9.737 1.00 84.12 111 PHE A CA 1
ATOM 879 C C . PHE A 1 111 ? -5.948 -4.931 10.818 1.00 84.12 111 PHE A C 1
ATOM 881 O O . PHE A 1 111 ? -6.230 -5.111 11.999 1.00 84.12 111 PHE A O 1
ATOM 888 N N . THR A 1 112 ? -4.832 -4.310 10.432 1.00 85.94 112 THR A N 1
ATOM 889 C CA . THR A 1 112 ? -3.806 -3.827 11.371 1.00 85.94 112 THR A CA 1
ATOM 890 C C . THR A 1 112 ? -4.341 -2.720 12.279 1.00 85.94 112 THR A C 1
ATOM 892 O O . THR A 1 112 ? -4.067 -2.712 13.479 1.00 85.94 112 THR A O 1
ATOM 895 N N . ILE A 1 113 ? -5.145 -1.804 11.731 1.00 89.81 113 ILE A N 1
ATOM 896 C CA . ILE A 1 113 ? -5.822 -0.739 12.484 1.00 89.81 113 ILE A CA 1
ATOM 897 C C . ILE A 1 113 ? -6.770 -1.346 13.514 1.00 89.81 113 ILE A C 1
ATOM 899 O O . ILE A 1 113 ? -6.751 -0.942 14.675 1.00 89.81 113 ILE A O 1
ATOM 903 N N . TRP A 1 114 ? -7.560 -2.344 13.112 1.00 90.94 114 TRP A N 1
ATOM 904 C CA . TRP A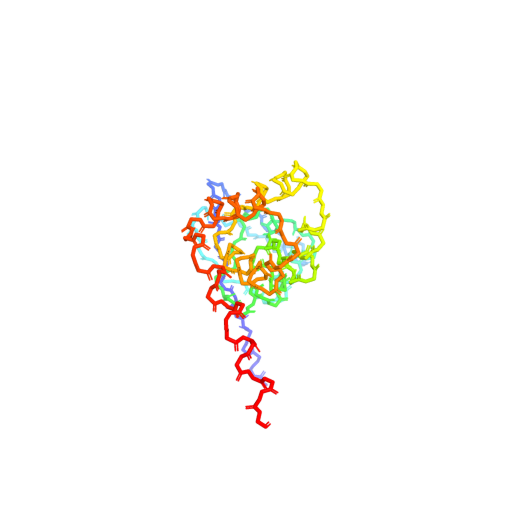 1 114 ? -8.474 -3.034 14.014 1.00 90.94 114 TRP A CA 1
ATOM 905 C C . TRP A 1 114 ? -7.749 -3.780 15.133 1.00 90.94 114 TRP A C 1
ATOM 907 O O . TRP A 1 114 ? -8.147 -3.686 16.290 1.00 90.94 114 TRP A O 1
ATOM 917 N N . ASP A 1 115 ? -6.676 -4.496 14.807 1.00 87.75 115 ASP A N 1
ATOM 918 C CA . ASP A 1 115 ? -5.903 -5.249 15.794 1.00 87.75 115 ASP A CA 1
ATOM 919 C C . ASP A 1 115 ? -5.215 -4.314 16.795 1.00 87.75 115 ASP A C 1
ATOM 921 O O . ASP A 1 115 ? -5.330 -4.484 18.007 1.00 87.75 115 ASP A O 1
ATOM 925 N N . THR A 1 116 ? -4.636 -3.218 16.300 1.00 89.00 116 THR A N 1
ATOM 926 C CA . THR A 1 116 ? -4.070 -2.169 17.157 1.00 89.00 116 THR A CA 1
ATOM 927 C C . THR A 1 116 ? -5.144 -1.543 18.051 1.00 89.00 116 THR A C 1
ATOM 929 O O . THR A 1 116 ? -4.885 -1.263 19.220 1.00 89.00 116 THR A O 1
ATOM 932 N N . ALA A 1 117 ? -6.363 -1.339 17.538 1.00 90.31 117 ALA A N 1
ATOM 933 C CA . ALA A 1 117 ? -7.473 -0.800 18.322 1.00 90.31 117 ALA A CA 1
ATOM 934 C C . ALA A 1 117 ? -7.894 -1.741 19.458 1.00 90.31 117 ALA A C 1
ATOM 936 O O . ALA A 1 117 ? -8.257 -1.253 20.525 1.00 90.31 117 ALA A O 1
ATOM 937 N N . LYS A 1 118 ? -7.797 -3.067 19.273 1.00 87.81 118 LYS A N 1
ATOM 938 C CA . LYS A 1 118 ? -8.033 -4.048 20.347 1.00 87.81 118 LYS A CA 1
ATOM 939 C C . LYS A 1 118 ? -7.021 -3.915 21.477 1.00 87.81 118 LYS A C 1
ATOM 941 O O . LYS A 1 118 ? -7.402 -4.044 22.635 1.00 87.81 118 LYS A O 1
ATOM 946 N N . GLU A 1 119 ? -5.755 -3.652 21.157 1.00 86.75 119 GLU A N 1
ATOM 947 C CA . GLU A 1 119 ? -4.704 -3.498 22.172 1.00 86.75 119 GLU A CA 1
ATOM 948 C C . GLU A 1 119 ? -4.901 -2.264 23.057 1.00 86.75 119 GLU A C 1
ATOM 950 O O . GLU A 1 119 ? -4.486 -2.270 24.212 1.00 86.75 119 GLU A O 1
ATOM 955 N N . VAL A 1 120 ? -5.498 -1.195 22.520 1.00 87.50 120 VAL A N 1
ATOM 956 C CA . VAL A 1 120 ? -5.636 0.093 23.222 1.00 87.50 120 VAL A CA 1
ATOM 957 C C . VAL A 1 120 ? -7.086 0.506 23.453 1.00 87.50 120 VAL A C 1
ATOM 959 O O . VAL A 1 120 ? -7.349 1.673 23.734 1.00 87.50 120 VAL A O 1
ATOM 962 N N . VAL A 1 121 ? -8.031 -0.434 23.352 1.00 86.50 121 VAL A N 1
ATOM 963 C CA . VAL A 1 121 ? -9.477 -0.166 23.431 1.00 86.50 121 VAL A CA 1
ATOM 964 C C . VAL A 1 121 ? -9.868 0.595 24.700 1.00 86.50 121 VAL A C 1
ATOM 966 O O . VAL A 1 121 ? -10.728 1.468 24.647 1.00 86.50 121 VAL A O 1
ATOM 969 N N . GLU A 1 122 ? -9.182 0.337 25.815 1.00 85.06 122 GLU A N 1
ATOM 970 C CA . GLU A 1 122 ? -9.411 0.993 27.110 1.00 85.06 122 GLU A CA 1
ATOM 971 C C . GLU A 1 122 ? -9.108 2.500 27.084 1.00 85.06 122 GLU A C 1
ATOM 973 O O . GLU A 1 122 ? -9.710 3.269 27.830 1.00 85.06 122 GLU A O 1
ATOM 978 N N . ASN A 1 123 ? -8.225 2.933 26.180 1.00 84.94 123 ASN A N 1
ATOM 979 C CA . ASN A 1 123 ? -7.852 4.334 25.984 1.00 84.94 123 ASN A CA 1
ATOM 980 C C . ASN A 1 123 ? -8.687 5.017 24.887 1.00 84.94 123 ASN A C 1
ATOM 982 O O . ASN A 1 123 ? -8.565 6.225 24.660 1.00 84.94 123 ASN A O 1
ATOM 986 N N . LEU A 1 124 ? -9.539 4.265 24.183 1.00 88.50 124 LEU A N 1
ATOM 987 C CA . LEU A 1 124 ? -10.392 4.794 23.127 1.00 88.50 124 LEU A CA 1
ATOM 988 C C . LEU A 1 124 ? -11.742 5.242 23.689 1.00 88.50 124 LEU A C 1
ATOM 990 O O . LEU A 1 124 ? -12.416 4.542 24.438 1.00 88.50 124 LEU A O 1
ATOM 994 N N . THR A 1 12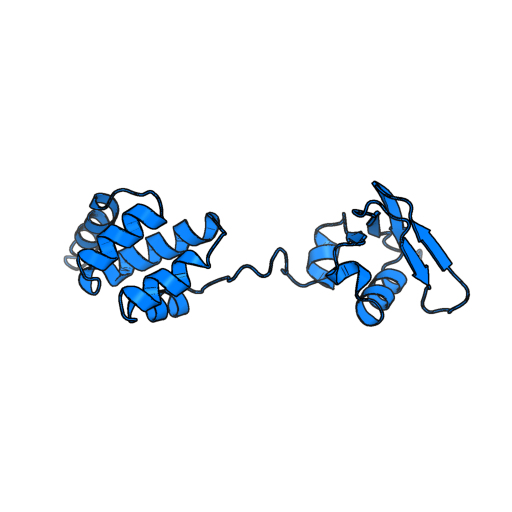5 ? -12.199 6.416 23.258 1.00 90.88 125 THR A N 1
ATOM 995 C CA . THR A 1 125 ? -13.553 6.877 23.582 1.00 90.88 125 THR A CA 1
ATOM 996 C C . THR A 1 125 ? -14.599 6.103 22.775 1.00 90.88 125 THR A C 1
ATOM 998 O O . THR A 1 125 ? -14.344 5.683 21.644 1.00 90.88 125 THR A O 1
ATOM 1001 N N . ALA A 1 126 ? -15.825 5.991 23.297 1.00 88.62 126 ALA A N 1
ATOM 1002 C CA . ALA A 1 126 ? -16.931 5.307 22.612 1.00 88.62 126 ALA A CA 1
ATOM 1003 C C . ALA A 1 126 ? -17.179 5.832 21.180 1.00 88.62 126 ALA A C 1
ATOM 1005 O O . ALA A 1 126 ? -17.483 5.065 20.267 1.00 88.62 126 ALA A O 1
ATOM 1006 N N . SER A 1 127 ? -16.991 7.137 20.956 1.00 90.69 127 SER A N 1
ATOM 1007 C CA . SER A 1 127 ? -17.113 7.753 19.630 1.00 90.69 127 SER A CA 1
ATOM 1008 C C . SER A 1 127 ? -16.025 7.294 18.652 1.00 90.69 127 SER A C 1
ATOM 1010 O O . SER A 1 127 ? -16.316 7.112 17.470 1.00 90.69 127 SER A O 1
ATOM 1012 N N . LYS A 1 128 ? -14.786 7.092 19.127 1.00 92.81 128 LYS A N 1
ATOM 1013 C CA . LYS A 1 128 ? -13.679 6.554 18.317 1.00 92.81 128 LYS A CA 1
ATOM 1014 C C . LYS A 1 128 ? -13.914 5.081 17.992 1.00 92.81 128 LYS A C 1
ATOM 1016 O O . LYS A 1 128 ? -13.828 4.706 16.828 1.00 92.81 128 LYS A O 1
ATOM 1021 N N . ILE A 1 129 ? -14.314 4.290 18.987 1.00 91.31 129 ILE A N 1
ATOM 1022 C CA . ILE A 1 129 ? -14.677 2.871 18.834 1.00 91.31 129 ILE A CA 1
ATOM 1023 C C . ILE A 1 129 ? -15.762 2.697 17.764 1.00 91.31 129 ILE A C 1
ATOM 1025 O O . ILE A 1 129 ? -15.601 1.915 16.827 1.00 91.31 129 ILE A O 1
ATOM 1029 N N . LYS A 1 130 ? -16.843 3.484 17.850 1.00 91.62 130 LYS A N 1
ATOM 1030 C CA . LYS A 1 130 ? -17.936 3.443 16.872 1.00 91.62 130 LYS A CA 1
ATOM 1031 C C . LYS A 1 130 ? -17.460 3.782 15.459 1.00 91.62 130 LYS A C 1
ATOM 1033 O O . LYS A 1 130 ? -17.880 3.136 14.508 1.00 91.62 130 LYS A O 1
ATOM 1038 N N . TYR A 1 131 ? -16.594 4.785 15.310 1.00 93.50 131 TYR A N 1
ATOM 1039 C CA . TYR A 1 131 ? -16.050 5.127 13.997 1.00 93.50 131 TYR A CA 1
ATOM 1040 C C . TYR A 1 131 ? -15.149 4.019 13.441 1.00 93.50 131 TYR A C 1
ATOM 1042 O O . TYR A 1 131 ? -15.307 3.662 12.279 1.00 93.50 131 TYR A O 1
ATOM 1050 N N . LEU A 1 132 ? -14.254 3.444 14.251 1.00 92.06 132 LEU A N 1
ATOM 1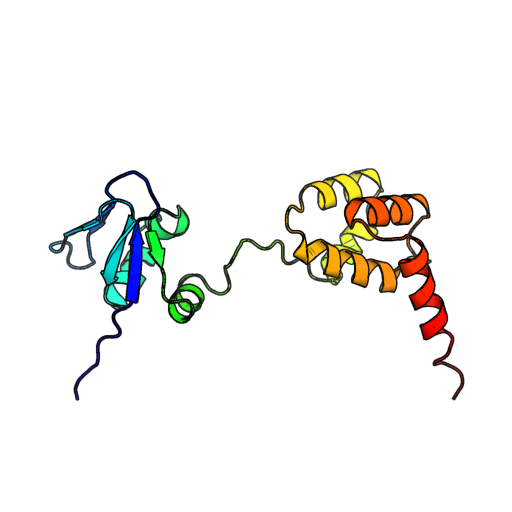051 C CA . LEU A 1 132 ? -13.366 2.360 13.818 1.00 92.06 132 LEU A CA 1
ATOM 1052 C C . LEU A 1 132 ? -14.149 1.126 13.362 1.00 92.06 132 LEU A C 1
ATOM 1054 O O . LEU A 1 132 ? -13.776 0.515 12.365 1.00 92.06 132 LEU A O 1
ATOM 1058 N N . SER A 1 133 ? -15.248 0.798 14.050 1.00 90.75 133 SER A N 1
ATOM 1059 C CA . SER A 1 133 ? -16.171 -0.274 13.654 1.00 90.75 133 SER A CA 1
ATOM 1060 C C . SER A 1 133 ? -16.757 -0.021 12.263 1.00 90.75 133 SER A C 1
ATOM 1062 O O . SER A 1 133 ? -16.676 -0.892 11.396 1.00 90.75 133 SER A O 1
ATOM 1064 N N . THR A 1 134 ? -17.247 1.195 12.004 1.00 91.31 134 THR A N 1
ATOM 1065 C CA . THR A 1 134 ? -17.743 1.584 10.677 1.00 91.31 134 THR A CA 1
ATOM 1066 C C . THR A 1 134 ? -16.635 1.571 9.621 1.00 91.31 134 THR A C 1
ATOM 1068 O O . THR A 1 134 ? -16.831 1.038 8.534 1.00 91.31 134 THR A O 1
ATOM 1071 N N . PHE A 1 135 ? -15.465 2.135 9.929 1.00 90.31 135 PHE A N 1
ATOM 1072 C CA . PHE A 1 135 ? -14.341 2.262 8.997 1.00 90.31 135 PHE A CA 1
ATOM 1073 C C . PHE A 1 135 ? -13.761 0.897 8.590 1.00 90.31 135 PHE A C 1
ATOM 1075 O O . PHE A 1 135 ? -13.491 0.650 7.413 1.00 90.31 135 PHE A O 1
ATOM 1082 N N . CYS A 1 136 ? -13.615 -0.012 9.557 1.00 90.06 136 CYS A N 1
ATOM 1083 C CA . CYS A 1 136 ? -13.103 -1.363 9.331 1.00 90.06 136 CYS A CA 1
ATOM 1084 C C . CYS A 1 136 ? -14.187 -2.355 8.886 1.00 90.06 136 CYS A C 1
ATOM 1086 O O . CYS A 1 136 ? -13.849 -3.492 8.565 1.00 90.06 136 CYS A O 1
ATOM 1088 N N . ASN A 1 137 ? -15.462 -1.943 8.868 1.00 89.81 137 ASN A N 1
ATOM 1089 C CA . ASN A 1 137 ? -16.626 -2.795 8.626 1.00 89.81 137 ASN A CA 1
ATOM 1090 C C . ASN A 1 137 ? -16.650 -4.038 9.539 1.00 89.81 137 ASN A C 1
ATOM 1092 O O . ASN A 1 137 ? -16.729 -5.176 9.073 1.00 89.81 137 ASN A O 1
ATOM 1096 N N . ARG A 1 138 ? -16.518 -3.810 10.850 1.00 88.38 138 ARG A N 1
ATOM 1097 C CA . ARG A 1 138 ? -16.444 -4.854 11.884 1.00 88.38 138 ARG A CA 1
ATOM 1098 C C . ARG A 1 138 ? -17.329 -4.535 13.071 1.00 88.38 138 ARG A C 1
ATOM 1100 O O . ARG A 1 138 ? -17.615 -3.368 13.332 1.00 88.38 138 ARG A O 1
ATOM 1107 N N . ASP A 1 139 ? -17.734 -5.563 13.804 1.00 87.06 139 ASP A N 1
ATOM 1108 C CA . ASP A 1 139 ? -18.617 -5.391 14.953 1.00 87.06 139 ASP A CA 1
ATOM 1109 C C . ASP A 1 139 ? -17.877 -4.766 16.147 1.00 87.06 139 ASP A C 1
ATOM 1111 O O . ASP A 1 139 ? -16.760 -5.162 16.479 1.00 87.06 139 ASP A O 1
ATOM 1115 N N . VAL A 1 140 ? -18.508 -3.800 16.820 1.00 83.62 140 VAL A N 1
ATOM 1116 C CA . VAL A 1 140 ? -17.986 -3.183 18.050 1.00 83.62 140 VAL A CA 1
ATOM 1117 C C . VAL A 1 140 ? -17.742 -4.238 19.134 1.00 83.62 140 VAL A C 1
ATOM 1119 O O . VAL A 1 140 ? -16.802 -4.104 19.920 1.00 83.62 140 VAL A O 1
ATOM 1122 N N . GLU A 1 141 ? -18.546 -5.302 19.171 1.00 80.81 141 GLU A N 1
ATOM 1123 C CA . GLU A 1 141 ? -18.402 -6.379 20.150 1.00 80.81 141 GLU A CA 1
ATOM 1124 C C . GLU A 1 141 ? -17.050 -7.098 20.043 1.00 80.81 141 GLU A C 1
ATOM 1126 O O . GLU A 1 141 ? -16.499 -7.504 21.067 1.00 80.81 141 GLU A O 1
ATOM 1131 N N . GLU A 1 142 ? -16.436 -7.166 18.854 1.00 77.69 142 GLU A N 1
ATOM 1132 C CA . GLU A 1 142 ? -15.113 -7.781 18.675 1.00 77.69 142 GLU A CA 1
ATOM 1133 C C . GLU A 1 142 ? -13.981 -7.022 19.387 1.00 77.69 142 GLU A C 1
ATOM 1135 O O . GLU A 1 142 ? -12.937 -7.620 19.666 1.00 77.69 142 GLU A O 1
ATOM 1140 N N . LEU A 1 143 ? -14.156 -5.728 19.685 1.00 72.62 143 LEU A N 1
ATOM 1141 C CA . LEU A 1 143 ? -13.179 -4.944 20.453 1.00 72.62 143 LEU A CA 1
ATOM 1142 C C . LEU A 1 143 ? -13.252 -5.260 21.954 1.00 72.62 143 LEU A C 1
ATOM 1144 O O . LEU A 1 143 ? -12.235 -5.218 22.640 1.00 72.62 143 LEU A O 1
ATOM 1148 N N . ASN A 1 144 ? -14.425 -5.662 22.451 1.00 63.94 144 ASN A N 1
ATOM 1149 C CA . ASN A 1 144 ? -14.652 -5.980 23.865 1.00 63.94 144 ASN A CA 1
ATOM 1150 C C . ASN A 1 144 ? -14.229 -7.409 24.255 1.00 63.94 144 ASN A C 1
ATOM 1152 O O . ASN A 1 144 ? -14.144 -7.728 25.444 1.00 63.94 144 ASN A O 1
ATOM 1156 N N . ILE A 1 145 ? -13.972 -8.289 23.281 1.00 57.56 145 ILE A N 1
ATOM 1157 C CA . ILE A 1 145 ? -13.584 -9.687 23.537 1.00 57.56 145 ILE A CA 1
ATOM 1158 C C . ILE A 1 145 ? -12.108 -9.789 23.970 1.00 57.56 145 ILE A C 1
ATOM 1160 O O . ILE A 1 145 ? -11.782 -10.634 24.804 1.00 57.56 145 ILE A O 1
ATOM 1164 N N . SER A 1 146 ? -11.216 -8.911 23.489 1.00 50.94 146 SER A N 1
ATOM 1165 C CA . SER A 1 146 ? -9.789 -8.951 23.867 1.00 50.94 146 SER A CA 1
ATOM 1166 C C . SER A 1 146 ? -9.512 -8.469 25.296 1.00 50.94 146 SER A C 1
ATOM 1168 O O . SER A 1 146 ? -8.657 -9.057 25.958 1.00 50.94 146 SER A O 1
ATOM 1170 N N . SER A 1 147 ? -10.265 -7.494 25.824 1.00 48.69 147 SER A N 1
ATOM 1171 C CA . SER A 1 147 ? -10.112 -7.054 27.225 1.00 48.69 147 SER A CA 1
ATOM 1172 C C . SER A 1 147 ? -10.403 -8.180 28.224 1.00 48.69 147 SER A C 1
ATOM 1174 O O . SER A 1 147 ? -9.755 -8.272 29.260 1.00 48.69 147 SER A O 1
ATOM 1176 N N . LYS A 1 148 ? -11.310 -9.111 27.892 1.00 48.97 148 LYS A N 1
ATOM 1177 C CA . LYS A 1 148 ? -11.618 -10.268 28.752 1.00 48.97 148 LYS A CA 1
ATOM 1178 C C . LYS A 1 148 ? -10.528 -11.343 28.761 1.00 48.97 148 LYS A C 1
ATOM 1180 O O . LYS A 1 148 ? -10.408 -12.065 29.745 1.00 48.97 148 LYS A O 1
ATOM 1185 N N . ASN A 1 149 ? -9.725 -11.451 27.702 1.00 48.75 149 ASN A N 1
ATOM 1186 C CA . ASN A 1 149 ? -8.687 -12.482 27.605 1.00 48.75 149 ASN A CA 1
ATOM 1187 C C . ASN A 1 149 ? -7.363 -12.075 28.269 1.00 48.75 149 ASN A C 1
ATOM 1189 O O . ASN A 1 149 ? -6.594 -12.955 28.654 1.00 48.75 149 ASN A O 1
ATOM 1193 N N . ASN A 1 150 ? -7.107 -10.775 28.454 1.00 46.31 150 ASN A N 1
ATOM 1194 C CA . ASN A 1 150 ? -5.926 -10.302 29.182 1.00 46.31 150 ASN A CA 1
ATOM 1195 C C . ASN A 1 150 ? -6.106 -10.355 30.708 1.00 46.31 150 ASN A C 1
ATOM 1197 O O . ASN A 1 150 ? -5.145 -10.664 31.404 1.00 46.31 150 ASN A O 1
ATOM 1201 N N . SER A 1 151 ? -7.326 -10.201 31.235 1.00 46.00 151 SER A N 1
ATOM 1202 C CA . SER A 1 151 ? -7.592 -10.386 32.674 1.00 46.00 151 SER A CA 1
ATOM 1203 C C . SER A 1 151 ? -7.516 -11.846 33.145 1.00 46.00 151 SER A C 1
ATOM 1205 O O . SER A 1 151 ? -7.459 -12.096 34.341 1.00 46.00 151 SER A O 1
ATOM 1207 N N . ALA A 1 152 ? -7.499 -12.826 32.233 1.00 44.97 152 ALA A N 1
ATOM 1208 C CA . ALA A 1 152 ? -7.403 -14.248 32.582 1.00 44.97 152 ALA A CA 1
ATOM 1209 C C . ALA A 1 152 ? -5.954 -14.780 32.647 1.00 44.97 152 ALA A C 1
ATOM 1211 O O . ALA A 1 152 ? -5.754 -15.957 32.943 1.00 44.97 152 ALA A O 1
ATOM 1212 N N . LYS A 1 153 ? -4.941 -13.950 32.347 1.00 43.28 153 LYS A N 1
ATOM 1213 C CA . LYS A 1 153 ? -3.520 -14.351 32.349 1.00 43.28 153 LYS A CA 1
ATOM 1214 C C . LYS A 1 153 ? -2.706 -13.864 33.555 1.00 43.28 153 LYS A C 1
ATOM 1216 O O . LYS A 1 153 ? -1.541 -14.234 33.641 1.00 43.28 153 LYS A O 1
ATOM 1221 N N . GLU A 1 154 ? -3.294 -13.112 34.486 1.00 44.22 154 GLU A N 1
ATOM 1222 C CA . GLU A 1 154 ? -2.621 -12.682 35.730 1.00 44.22 154 GLU A CA 1
ATOM 1223 C C . GLU A 1 154 ? -2.910 -13.564 36.959 1.00 44.22 154 GLU A C 1
ATOM 1225 O O . GLU A 1 154 ? -2.344 -13.332 38.022 1.00 44.22 154 GLU A O 1
ATOM 1230 N N . GLU A 1 155 ? -3.702 -14.631 36.826 1.00 45.00 155 GLU A N 1
ATOM 1231 C CA . GLU A 1 155 ? -3.849 -15.648 37.877 1.00 45.00 155 GLU A CA 1
ATOM 1232 C C . GLU A 1 155 ? -3.327 -17.006 37.394 1.00 45.00 155 GLU A C 1
ATOM 1234 O O . GLU A 1 155 ? -4.107 -17.887 37.022 1.00 45.00 155 GLU A O 1
ATOM 1239 N N . LYS A 1 156 ? -1.999 -17.177 37.381 1.00 35.06 156 LYS A N 1
ATOM 1240 C CA . LYS A 1 156 ? -1.336 -18.469 37.639 1.00 35.06 156 LYS A CA 1
ATOM 1241 C C . LYS A 1 156 ? 0.161 -18.338 37.874 1.00 35.06 156 LYS A C 1
ATOM 1243 O O . LYS A 1 156 ? 0.836 -17.697 37.043 1.00 35.06 156 LYS A O 1
#

Sequence (156 aa):
MANTEKKIKVKNSTKHDVGIKFLDGIRSMNIKPNVVVSLKEEDLDYLNAVSTIFLGKSLEILDKDKKNEIFGDNTNQKMSLSPVEIKKIFDMSLTDMKKELDNITEDELKFTIWDTAKEVVENLTASKIKYLSTFCNRDVEELNISSKNNSAKEEK